Protein AF-A0A224Z294-F1 (afdb_monomer)

pLDDT: mean 87.25, std 11.13, range [47.62, 98.31]

Mean predicted aligned error: 6.01 Å

Structure (mmCIF, N/CA/C/O backbone):
data_AF-A0A224Z294-F1
#
_entry.id   AF-A0A224Z294-F1
#
loop_
_atom_site.group_PDB
_atom_site.id
_atom_site.type_symbol
_atom_site.label_atom_id
_atom_site.label_alt_id
_atom_site.label_comp_id
_atom_site.label_asym_id
_atom_site.label_entity_id
_atom_site.label_seq_id
_atom_site.pdbx_PDB_ins_code
_atom_site.Cartn_x
_atom_site.Cartn_y
_atom_site.Cartn_z
_atom_site.occupancy
_atom_site.B_iso_or_equiv
_atom_site.auth_seq_id
_atom_site.auth_comp_id
_atom_site.auth_asym_id
_atom_site.auth_atom_id
_atom_site.pdbx_PDB_model_num
ATOM 1 N N . MET A 1 1 ? 5.630 -17.557 -20.772 1.00 62.56 1 MET A N 1
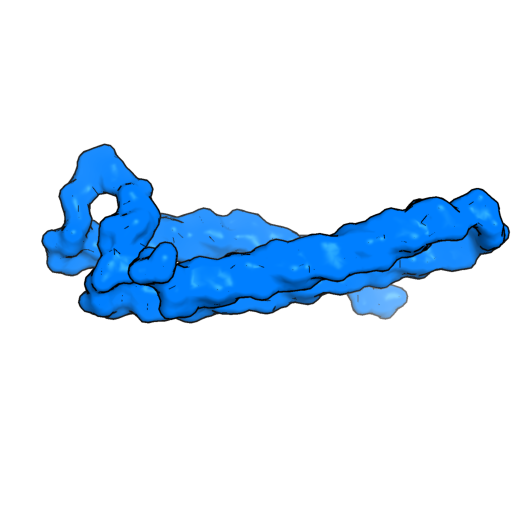ATOM 2 C CA . MET A 1 1 ? 4.601 -17.291 -19.737 1.00 62.56 1 MET A CA 1
ATOM 3 C C . MET A 1 1 ? 5.000 -18.072 -18.496 1.00 62.56 1 MET A C 1
ATOM 5 O O . MET A 1 1 ? 5.311 -19.243 -18.676 1.00 62.56 1 MET A O 1
ATOM 9 N N . PRO A 1 2 ? 5.065 -17.465 -17.295 1.00 52.31 2 PRO A N 1
ATOM 10 C CA . PRO A 1 2 ? 3.813 -17.131 -16.617 1.00 52.31 2 PRO A CA 1
ATOM 11 C C . PRO A 1 2 ? 3.915 -15.937 -15.649 1.00 52.31 2 PRO A C 1
ATOM 13 O O . PRO A 1 2 ? 4.559 -16.000 -14.609 1.00 52.31 2 PRO A O 1
ATOM 16 N N . LEU A 1 3 ? 3.179 -14.877 -15.940 1.00 59.78 3 LEU A N 1
ATOM 17 C CA . LEU A 1 3 ? 2.680 -13.980 -14.904 1.00 59.78 3 LEU A CA 1
ATOM 18 C C . LEU A 1 3 ? 1.216 -13.706 -15.259 1.00 59.78 3 LEU A C 1
ATOM 20 O O . LEU A 1 3 ? 0.797 -12.593 -15.520 1.00 59.78 3 LEU A O 1
ATOM 24 N N . THR A 1 4 ? 0.428 -14.774 -15.382 1.00 63.94 4 THR A N 1
ATOM 25 C CA . THR A 1 4 ? -0.945 -14.741 -15.925 1.00 63.94 4 THR A CA 1
ATOM 26 C C . THR A 1 4 ? -1.942 -14.015 -15.007 1.00 63.94 4 THR A C 1
ATOM 28 O O . THR A 1 4 ? -3.143 -14.077 -15.232 1.00 63.94 4 THR A O 1
ATOM 31 N N . ARG A 1 5 ? -1.463 -13.429 -13.904 1.00 78.62 5 ARG A N 1
ATOM 32 C CA . ARG A 1 5 ? -2.262 -12.971 -12.764 1.00 78.62 5 ARG A CA 1
ATOM 33 C C . ARG A 1 5 ? -1.594 -11.810 -12.015 1.00 78.62 5 ARG A C 1
ATOM 35 O O . ARG A 1 5 ? -1.798 -11.666 -10.811 1.00 78.62 5 ARG A O 1
ATOM 42 N N . VAL A 1 6 ? -0.758 -11.003 -12.672 1.00 83.00 6 VAL A N 1
ATOM 43 C CA . VAL A 1 6 ? -0.127 -9.854 -11.991 1.00 83.00 6 VAL A CA 1
ATOM 44 C C . VAL A 1 6 ? -1.133 -8.801 -11.559 1.00 83.00 6 VAL A C 1
ATOM 46 O O . VAL A 1 6 ? -0.896 -8.104 -10.575 1.00 83.00 6 VAL A O 1
ATOM 49 N N . GLU A 1 7 ? -2.292 -8.738 -12.218 1.00 87.12 7 GLU A N 1
ATOM 50 C CA . GLU A 1 7 ? -3.394 -7.889 -11.781 1.00 87.12 7 GLU A CA 1
ATOM 51 C C . GLU A 1 7 ? -3.990 -8.286 -10.422 1.00 87.12 7 GLU A C 1
ATOM 53 O O . GLU A 1 7 ? -4.668 -7.466 -9.805 1.00 87.12 7 GLU A O 1
ATOM 58 N N . LEU A 1 8 ? -3.716 -9.492 -9.903 1.00 90.94 8 LEU A N 1
ATOM 59 C CA . LEU A 1 8 ? -4.234 -9.904 -8.597 1.00 90.94 8 LEU A CA 1
ATOM 60 C C . LEU A 1 8 ? -3.683 -9.058 -7.452 1.00 90.94 8 LEU A C 1
ATOM 62 O O . LEU A 1 8 ? -4.396 -8.837 -6.480 1.00 90.94 8 LEU A O 1
ATOM 66 N N . LEU A 1 9 ? -2.443 -8.576 -7.554 1.00 91.69 9 LEU A N 1
ATOM 67 C CA . LEU A 1 9 ? -1.847 -7.726 -6.523 1.00 91.69 9 LEU A CA 1
ATOM 68 C C . LEU A 1 9 ? -2.616 -6.401 -6.363 1.00 91.69 9 LEU A C 1
ATOM 70 O O . LEU A 1 9 ? -3.174 -6.183 -5.287 1.00 91.69 9 LEU A O 1
ATOM 74 N N . PRO A 1 10 ? -2.767 -5.554 -7.400 1.00 93.06 10 PRO A N 1
ATOM 75 C CA . PRO A 1 10 ? -3.559 -4.333 -7.273 1.00 93.06 10 PRO A CA 1
ATOM 76 C C . PRO A 1 10 ? -5.037 -4.613 -6.977 1.00 93.06 10 PRO A C 1
ATOM 78 O O . PRO A 1 10 ? -5.647 -3.864 -6.217 1.00 93.06 10 PRO A O 1
ATOM 81 N N . LEU A 1 11 ? -5.612 -5.699 -7.512 1.00 94.44 11 LEU A N 1
ATOM 82 C CA . LEU A 1 11 ? -6.989 -6.092 -7.198 1.00 94.44 11 LEU A CA 1
ATOM 83 C C . LEU A 1 11 ? -7.152 -6.442 -5.712 1.00 94.44 11 LEU A C 1
ATOM 85 O O . LEU A 1 11 ? -8.135 -6.047 -5.091 1.00 94.44 11 LEU A O 1
ATOM 89 N N . SER A 1 12 ? -6.182 -7.147 -5.126 1.00 94.00 12 SER A N 1
ATOM 90 C CA . SER A 1 12 ? -6.208 -7.488 -3.704 1.00 94.00 12 SER A CA 1
ATOM 91 C C . SER A 1 12 ? -6.168 -6.236 -2.830 1.00 94.00 12 SER A C 1
ATOM 93 O O . SER A 1 12 ? -6.959 -6.141 -1.901 1.00 94.00 12 SER A O 1
ATOM 95 N N . VAL A 1 13 ? -5.348 -5.235 -3.174 1.00 94.56 13 VAL A N 1
ATOM 96 C CA . VAL A 1 13 ? -5.320 -3.941 -2.469 1.00 94.56 13 VAL A CA 1
ATOM 97 C C . VAL A 1 13 ? -6.665 -3.222 -2.603 1.00 94.56 13 VAL A C 1
ATOM 99 O O . VAL A 1 13 ? -7.198 -2.736 -1.608 1.00 94.56 13 VAL A O 1
ATOM 102 N N . PHE A 1 14 ? -7.245 -3.201 -3.808 1.00 94.69 14 PHE A N 1
ATOM 103 C CA . PHE A 1 14 ? -8.540 -2.570 -4.076 1.00 94.69 14 PHE A CA 1
ATOM 104 C C . PHE A 1 14 ? -9.689 -3.182 -3.264 1.00 94.69 14 PHE A C 1
ATOM 106 O O . PHE A 1 14 ? -10.590 -2.459 -2.856 1.00 94.69 14 PHE A O 1
ATOM 113 N N . VAL A 1 15 ? -9.661 -4.493 -3.012 1.00 96.06 15 VAL A N 1
ATOM 114 C CA . VAL A 1 15 ? -10.695 -5.186 -2.227 1.00 96.06 15 VAL A CA 1
ATOM 115 C C . VAL A 1 15 ? -10.411 -5.115 -0.724 1.00 96.06 15 VAL A C 1
ATOM 117 O O . VAL A 1 15 ? -11.311 -4.825 0.063 1.00 96.06 15 VAL A O 1
ATOM 120 N N . LEU A 1 16 ? -9.168 -5.370 -0.307 1.00 94.94 16 LEU A N 1
ATOM 121 C CA . LEU A 1 16 ? -8.801 -5.467 1.107 1.00 94.94 16 LEU A CA 1
ATOM 122 C C . LEU A 1 16 ? -8.848 -4.120 1.818 1.00 94.94 16 LEU A C 1
ATOM 124 O O . LEU A 1 16 ? -9.249 -4.079 2.976 1.00 94.94 16 LEU A O 1
ATOM 128 N N . LEU A 1 17 ? -8.476 -3.026 1.151 1.00 93.44 17 LEU A N 1
ATOM 129 C CA . LEU A 1 17 ? -8.458 -1.708 1.777 1.00 93.44 17 LEU A CA 1
ATOM 130 C C . LEU A 1 17 ? -9.866 -1.264 2.239 1.00 93.44 17 LEU A C 1
ATOM 132 O O . LEU A 1 17 ? -10.040 -1.074 3.441 1.00 93.44 17 LEU A O 1
ATOM 136 N N . PRO A 1 18 ? -10.901 -1.172 1.375 1.00 93.25 18 PRO A N 1
ATOM 137 C CA . PRO A 1 18 ? -12.267 -0.879 1.820 1.00 93.25 18 PRO A CA 1
ATOM 138 C C . PRO A 1 18 ? -12.832 -1.977 2.727 1.00 93.25 18 PRO A C 1
ATOM 140 O O . PRO A 1 18 ? -13.520 -1.668 3.698 1.00 93.25 18 PRO A O 1
ATOM 143 N N . GLY A 1 19 ? -12.508 -3.248 2.461 1.00 93.94 19 GLY A N 1
ATOM 144 C CA . GLY A 1 19 ? -12.916 -4.365 3.313 1.00 93.94 19 GLY A CA 1
ATOM 145 C C . GLY A 1 19 ? -12.423 -4.219 4.754 1.00 93.94 19 GLY A C 1
ATOM 146 O O . GLY A 1 19 ? -13.1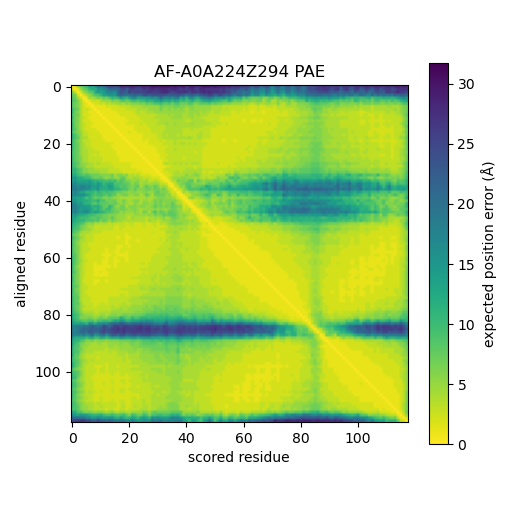77 -4.496 5.680 1.00 93.94 19 GLY A O 1
ATOM 147 N N . THR A 1 20 ? -11.203 -3.714 4.946 1.00 93.06 20 THR A N 1
ATOM 148 C CA . THR A 1 20 ? -10.625 -3.437 6.268 1.00 93.06 20 THR A CA 1
ATOM 149 C C . THR A 1 20 ? -11.493 -2.450 7.037 1.00 93.06 20 THR A C 1
ATOM 151 O O . THR A 1 20 ? -11.915 -2.771 8.142 1.00 93.06 20 THR A O 1
ATOM 154 N N . PHE A 1 21 ? -11.832 -1.309 6.425 1.00 90.56 21 PHE A N 1
ATOM 155 C CA . PHE A 1 21 ? -12.678 -0.289 7.051 1.00 90.56 21 PHE A CA 1
ATOM 156 C C . PHE A 1 21 ? -14.079 -0.810 7.384 1.00 90.56 21 PHE A C 1
ATOM 158 O O . PHE A 1 21 ? -14.588 -0.560 8.473 1.00 90.56 21 PHE A O 1
ATOM 165 N N . ILE A 1 22 ? -14.697 -1.555 6.462 1.00 91.75 22 ILE A N 1
ATOM 166 C CA . ILE A 1 22 ? -16.042 -2.108 6.663 1.00 91.75 22 ILE A CA 1
ATOM 167 C C . ILE A 1 22 ? -16.036 -3.115 7.814 1.00 91.75 22 ILE A C 1
ATOM 169 O O . ILE A 1 22 ? -16.871 -3.028 8.709 1.00 91.75 22 ILE A O 1
ATOM 173 N N . VAL A 1 23 ? -15.097 -4.064 7.813 1.00 91.56 23 VAL A N 1
ATOM 174 C CA . VAL A 1 23 ? -15.030 -5.116 8.836 1.00 91.56 23 VAL A CA 1
ATOM 175 C C . VAL A 1 23 ? -14.798 -4.519 10.218 1.00 91.56 23 VAL A C 1
ATOM 177 O O . VAL A 1 23 ? -15.492 -4.891 11.159 1.00 91.56 23 VAL A O 1
ATOM 180 N N . THR A 1 24 ? -13.864 -3.579 10.356 1.00 90.56 24 THR A N 1
ATOM 181 C CA . THR A 1 24 ? -13.550 -2.989 11.664 1.00 90.56 24 THR A CA 1
ATOM 182 C C . THR A 1 24 ? -14.690 -2.118 12.172 1.00 90.56 24 THR A C 1
ATOM 184 O O . THR A 1 24 ? -15.006 -2.182 13.354 1.00 90.56 24 THR A O 1
ATOM 187 N N . TYR A 1 25 ? -15.385 -1.403 11.282 1.00 89.44 25 TYR A N 1
ATOM 188 C CA . TYR A 1 25 ? -16.599 -0.664 11.632 1.00 89.44 25 TYR A CA 1
ATOM 189 C C . TYR A 1 25 ? -17.732 -1.563 12.120 1.00 89.44 25 TYR A C 1
ATOM 191 O O . TYR A 1 25 ? -18.335 -1.291 13.157 1.00 89.44 25 TYR A O 1
ATOM 199 N N . LEU A 1 26 ? -17.981 -2.676 11.427 1.00 90.00 26 LEU A N 1
ATOM 200 C CA . LEU A 1 26 ? -18.977 -3.649 11.870 1.00 90.00 26 LEU A CA 1
ATOM 201 C C . LEU A 1 26 ? -18.628 -4.224 13.247 1.00 90.00 26 LEU A C 1
ATOM 203 O O . LEU A 1 26 ? -19.517 -4.363 14.081 1.00 90.00 26 LEU A O 1
ATOM 207 N N . ILE A 1 27 ? -17.350 -4.519 13.512 1.00 89.31 27 ILE A N 1
ATOM 208 C CA . ILE A 1 27 ? -16.904 -4.993 14.831 1.00 89.31 27 ILE A CA 1
ATOM 209 C C . ILE A 1 27 ? -17.168 -3.931 15.907 1.00 89.31 27 ILE A C 1
ATOM 211 O O . ILE A 1 27 ? -17.757 -4.263 16.933 1.00 89.31 27 ILE A O 1
ATOM 215 N N . SER A 1 28 ? -16.814 -2.665 15.667 1.00 88.19 28 SER A N 1
ATOM 216 C CA . SER A 1 28 ? -17.057 -1.585 16.634 1.00 88.19 28 SER A CA 1
ATOM 217 C C . SER A 1 28 ? -18.539 -1.362 16.932 1.00 88.19 28 SER A C 1
ATOM 219 O O . SER A 1 28 ? -18.888 -1.139 18.090 1.00 88.19 28 SER A O 1
ATOM 221 N N . ILE A 1 29 ? -19.425 -1.472 15.934 1.00 89.06 29 ILE A N 1
ATOM 222 C CA . ILE A 1 29 ? -20.878 -1.408 16.163 1.00 89.06 29 ILE A CA 1
ATOM 223 C C . ILE A 1 29 ? -21.338 -2.587 17.023 1.00 89.06 29 ILE A C 1
ATOM 225 O O . ILE A 1 29 ? -22.083 -2.400 17.983 1.00 89.06 29 ILE A O 1
ATOM 229 N N . LEU A 1 30 ? -20.902 -3.808 16.695 1.00 88.56 30 LEU A N 1
ATOM 230 C CA . LEU A 1 30 ? -21.315 -5.018 17.413 1.00 88.56 30 LEU A CA 1
ATOM 231 C C . LEU A 1 30 ? -20.859 -5.020 18.878 1.00 88.56 30 LEU A C 1
ATOM 233 O O . LEU A 1 30 ? -21.526 -5.621 19.719 1.00 88.56 30 LEU A O 1
ATOM 237 N N . LEU A 1 31 ? -19.746 -4.350 19.181 1.00 88.81 31 LEU A N 1
ATOM 238 C CA . LEU A 1 31 ? -19.230 -4.171 20.539 1.00 88.81 31 LEU A CA 1
ATOM 239 C C . LEU A 1 31 ? -19.783 -2.922 21.246 1.00 88.81 31 LEU A C 1
ATOM 241 O O . LEU A 1 31 ? -19.526 -2.736 22.432 1.00 88.81 31 LEU A O 1
ATOM 245 N N . GLY A 1 32 ? -20.562 -2.086 20.551 1.00 84.50 32 GLY A N 1
ATOM 246 C CA . GLY A 1 32 ? -21.133 -0.858 21.106 1.00 84.50 32 GLY A CA 1
ATOM 247 C C . GLY A 1 32 ? -20.104 0.246 21.365 1.00 84.50 32 GLY A C 1
ATOM 248 O O . GLY A 1 32 ? -20.330 1.093 22.223 1.00 84.50 32 GLY A O 1
ATOM 249 N N . HIS A 1 33 ? -18.967 0.233 20.662 1.00 82.06 33 HIS A N 1
ATOM 250 C CA . HIS A 1 33 ? -17.912 1.241 20.811 1.00 82.06 33 HIS A CA 1
ATOM 251 C C . HIS A 1 33 ? -18.170 2.516 19.991 1.00 82.06 33 HIS A C 1
ATOM 253 O O . HIS A 1 33 ? -17.595 3.557 20.297 1.00 82.06 33 HIS A O 1
ATOM 259 N N . VAL A 1 34 ? -19.010 2.446 18.949 1.00 81.75 34 VAL A N 1
ATOM 260 C CA . VAL A 1 34 ? -19.303 3.566 18.038 1.00 81.75 34 VAL A CA 1
ATOM 261 C C . VAL A 1 34 ? -20.797 3.612 17.714 1.00 81.75 34 VAL A C 1
ATOM 263 O O . VAL A 1 34 ? -21.431 2.574 17.518 1.00 81.75 34 VAL A O 1
ATOM 266 N N . GLU A 1 35 ? -21.347 4.823 17.628 1.00 77.06 35 GLU A N 1
ATOM 267 C CA . GLU A 1 35 ? -22.727 5.075 17.206 1.00 77.06 35 GLU A CA 1
ATOM 268 C C . GLU A 1 35 ? -22.926 4.775 15.706 1.00 77.06 35 GLU A C 1
ATOM 270 O O . GLU A 1 35 ? -22.057 5.008 14.865 1.00 77.06 35 GLU A O 1
ATOM 275 N N . VAL A 1 36 ? -24.106 4.275 15.337 1.00 75.94 36 VAL A N 1
ATOM 276 C CA . VAL A 1 36 ? -24.383 3.744 13.981 1.00 75.94 36 VAL A CA 1
ATOM 277 C C . VAL A 1 36 ? -24.532 4.844 12.915 1.00 75.94 36 VAL A C 1
ATOM 279 O O . VAL A 1 36 ? -24.610 4.560 11.723 1.00 75.94 36 VAL A O 1
ATOM 282 N N . GLU A 1 37 ? -24.577 6.113 13.314 1.00 72.56 37 GLU A N 1
ATOM 283 C CA . GLU A 1 37 ? -24.957 7.209 12.421 1.00 72.56 37 GLU A CA 1
ATOM 284 C C . GLU A 1 37 ? -23.901 7.513 11.343 1.00 72.56 37 GLU A C 1
ATOM 286 O O . GLU A 1 37 ? -24.265 7.789 10.197 1.00 72.56 37 GLU A O 1
ATOM 291 N N . PHE A 1 38 ? -22.600 7.417 11.663 1.00 76.38 38 PHE A N 1
ATOM 292 C CA . PHE A 1 38 ? -21.534 7.641 10.680 1.00 76.38 38 PHE A CA 1
ATOM 293 C C . PHE A 1 38 ? -20.245 6.842 10.971 1.00 76.38 38 PHE A C 1
ATOM 295 O O . PHE A 1 38 ? -19.756 6.864 12.101 1.00 76.38 38 PHE A O 1
ATOM 302 N N . PRO A 1 39 ? -19.644 6.167 9.966 1.00 74.75 39 PRO A N 1
ATOM 303 C CA . PRO A 1 39 ? -18.421 5.387 10.141 1.00 74.75 39 PRO A CA 1
ATOM 304 C C . PRO A 1 39 ? -17.174 6.275 10.202 1.00 74.75 39 PRO A C 1
ATOM 306 O O . PRO A 1 39 ? -16.469 6.468 9.207 1.00 74.75 39 PRO A O 1
ATOM 309 N N . TYR A 1 40 ? -16.875 6.802 11.386 1.00 78.50 40 TYR A N 1
ATOM 310 C CA . TYR A 1 40 ? -15.611 7.485 11.638 1.00 78.50 40 TYR A CA 1
ATOM 311 C C . TYR A 1 40 ? -14.476 6.476 11.816 1.00 78.50 40 TYR A C 1
ATOM 313 O O . TYR A 1 40 ? -14.444 5.696 12.766 1.00 78.50 40 TYR A O 1
ATOM 321 N N . ILE A 1 41 ? -13.505 6.529 10.901 1.00 73.69 41 ILE A N 1
ATOM 322 C CA . ILE A 1 41 ? -12.313 5.667 10.923 1.00 73.69 41 ILE A CA 1
ATOM 323 C C . ILE A 1 41 ? -11.513 5.862 12.221 1.00 73.69 41 ILE A C 1
ATOM 325 O O . ILE A 1 41 ? -10.994 4.892 12.776 1.00 73.69 41 ILE A O 1
ATOM 329 N N . SER A 1 42 ? -11.434 7.103 12.713 1.00 75.44 42 SER A N 1
ATOM 330 C CA . SER A 1 42 ? -10.764 7.453 13.971 1.00 75.44 42 SER A CA 1
ATOM 331 C C . SER A 1 42 ? -11.327 6.678 15.161 1.00 75.44 42 SER A C 1
ATOM 333 O O . SER A 1 42 ? -10.570 6.189 15.996 1.00 75.44 42 SER A O 1
ATOM 335 N N . ASP A 1 43 ? -12.643 6.493 15.199 1.00 72.75 43 ASP A N 1
ATOM 336 C CA . ASP A 1 43 ? -13.328 5.937 16.363 1.00 72.75 43 ASP A CA 1
ATOM 337 C C . ASP A 1 43 ? -13.168 4.410 16.382 1.00 72.75 43 ASP A C 1
ATOM 339 O O . ASP A 1 43 ? -12.815 3.828 17.406 1.00 72.75 43 ASP A O 1
ATOM 343 N N . THR A 1 44 ? -13.247 3.769 15.209 1.00 72.62 44 THR A N 1
ATOM 344 C CA . THR A 1 44 ? -12.903 2.344 15.019 1.00 72.62 44 THR A CA 1
ATOM 345 C C . THR A 1 44 ? -11.442 2.001 15.306 1.00 72.62 44 THR A C 1
ATOM 347 O O . THR A 1 44 ? -11.108 0.844 15.541 1.00 72.62 44 THR A O 1
ATOM 350 N N . GLY A 1 45 ? -10.538 2.980 15.262 1.00 70.38 45 GLY A N 1
ATOM 351 C CA . GLY A 1 45 ? -9.128 2.781 15.596 1.00 70.38 45 GLY A CA 1
ATOM 352 C C . GLY A 1 45 ? -8.838 2.836 17.096 1.00 70.38 45 GLY A C 1
ATOM 353 O O . GLY A 1 45 ? -7.693 2.634 17.486 1.00 70.38 45 GLY A O 1
ATOM 354 N N . THR A 1 46 ? -9.834 3.122 17.941 1.00 79.19 46 THR A N 1
ATOM 355 C CA . THR A 1 46 ? -9.567 3.542 19.323 1.00 79.19 46 THR A CA 1
ATOM 356 C C . THR A 1 46 ? -9.464 2.378 20.309 1.00 79.19 46 THR A C 1
ATOM 358 O O . THR A 1 46 ? -8.591 2.378 21.180 1.00 79.19 46 THR A O 1
ATOM 361 N N . TYR A 1 47 ? -10.324 1.367 20.181 1.00 81.44 47 TYR A N 1
ATOM 362 C CA . TYR A 1 47 ? -10.459 0.301 21.175 1.00 81.44 47 TYR A CA 1
ATOM 363 C C . TYR A 1 47 ? -10.004 -1.058 20.640 1.00 81.44 47 TYR A C 1
ATOM 365 O O . TYR A 1 47 ? -10.093 -1.354 19.451 1.00 81.44 47 TYR A O 1
ATOM 373 N N . ALA A 1 48 ? -9.488 -1.899 21.536 1.00 86.81 48 ALA A N 1
ATOM 374 C CA . ALA A 1 48 ? -9.279 -3.308 21.229 1.00 86.81 48 ALA A CA 1
ATOM 375 C C . ALA A 1 48 ? -10.623 -4.053 21.335 1.00 86.81 48 ALA A C 1
ATOM 377 O O . ALA A 1 48 ? -11.391 -3.760 22.257 1.00 86.81 48 ALA A O 1
ATOM 378 N N . PRO A 1 49 ? -10.884 -5.061 20.481 1.00 88.44 49 PRO A N 1
ATOM 379 C CA . PRO A 1 49 ? -9.966 -5.714 19.540 1.00 88.44 49 PRO A CA 1
ATOM 380 C C . PRO A 1 49 ? -9.903 -5.108 18.124 1.00 88.44 49 PRO A C 1
ATOM 382 O O . PRO A 1 49 ? -9.012 -5.480 17.356 1.00 88.44 49 PRO A O 1
ATOM 385 N N . GLU A 1 50 ? -10.824 -4.223 17.739 1.00 88.69 50 GLU A N 1
ATOM 386 C CA . GLU A 1 50 ? -10.940 -3.735 16.359 1.00 88.69 50 GLU A CA 1
ATOM 387 C C . GLU A 1 50 ? -9.719 -2.945 15.881 1.00 88.69 50 GLU A C 1
ATOM 389 O O . GLU A 1 50 ? -9.327 -3.096 14.724 1.00 88.69 50 GLU A O 1
ATOM 394 N N . SER A 1 51 ? -9.064 -2.183 16.760 1.00 89.19 51 SER A N 1
ATOM 395 C CA . SER A 1 51 ? -7.884 -1.389 16.419 1.00 89.19 51 SER A CA 1
ATOM 396 C C . SER A 1 51 ? -6.708 -2.282 16.023 1.00 89.19 51 SER A C 1
ATOM 398 O O . SER A 1 51 ? -6.022 -2.016 15.034 1.00 89.19 51 SER A O 1
ATOM 400 N N . CYS A 1 52 ? -6.526 -3.405 16.727 1.00 91.38 52 CYS A N 1
ATOM 401 C CA . CYS A 1 52 ? -5.516 -4.412 16.413 1.00 91.38 52 CYS A CA 1
ATOM 402 C C . CYS A 1 52 ? -5.804 -5.101 15.073 1.00 91.38 52 CYS A C 1
ATOM 404 O O . CYS A 1 52 ? -4.893 -5.306 14.270 1.00 91.38 52 CYS A O 1
ATOM 406 N N . ILE A 1 53 ? -7.070 -5.443 14.812 1.00 92.81 53 ILE A N 1
ATOM 407 C CA . ILE A 1 53 ? -7.492 -6.071 13.551 1.00 92.81 53 ILE A CA 1
ATOM 408 C C . ILE A 1 53 ? -7.300 -5.096 12.386 1.00 92.81 53 ILE A C 1
ATOM 410 O O . ILE A 1 53 ? -6.733 -5.468 11.358 1.00 92.81 53 ILE A O 1
ATOM 414 N N . PHE A 1 54 ? -7.706 -3.839 12.565 1.00 92.25 54 PHE A N 1
ATOM 415 C CA . PHE A 1 54 ? -7.507 -2.760 11.604 1.00 92.25 54 PHE A CA 1
ATOM 416 C C . PHE A 1 54 ? -6.029 -2.580 11.260 1.00 92.25 54 PHE A C 1
ATOM 418 O O . PHE A 1 54 ? -5.657 -2.589 10.087 1.00 92.25 54 PHE A O 1
ATOM 425 N N . SER A 1 55 ? -5.180 -2.488 12.286 1.00 93.25 55 SER A N 1
ATOM 426 C CA . SER A 1 55 ? -3.732 -2.359 12.136 1.00 93.25 55 SER A CA 1
ATOM 427 C C . SER A 1 55 ? -3.138 -3.521 11.340 1.00 93.25 55 SER A C 1
ATOM 429 O O . SER A 1 55 ? -2.405 -3.321 10.369 1.00 93.25 55 SER A O 1
ATOM 431 N N . GLN A 1 56 ? -3.501 -4.756 11.694 1.00 95.31 56 GLN A N 1
ATOM 432 C CA . GLN A 1 56 ? -2.991 -5.945 11.022 1.00 95.31 56 GLN A CA 1
ATOM 433 C C . GLN A 1 56 ? -3.406 -5.992 9.545 1.00 95.31 56 GLN A C 1
ATOM 435 O O . GLN A 1 56 ? -2.579 -6.278 8.676 1.00 95.31 56 GLN A O 1
ATOM 440 N N . LEU A 1 57 ? -4.669 -5.688 9.245 1.00 95.00 57 LEU A N 1
ATOM 441 C CA . LEU A 1 57 ? -5.179 -5.673 7.876 1.00 95.00 57 LEU A CA 1
ATOM 442 C C . LEU A 1 57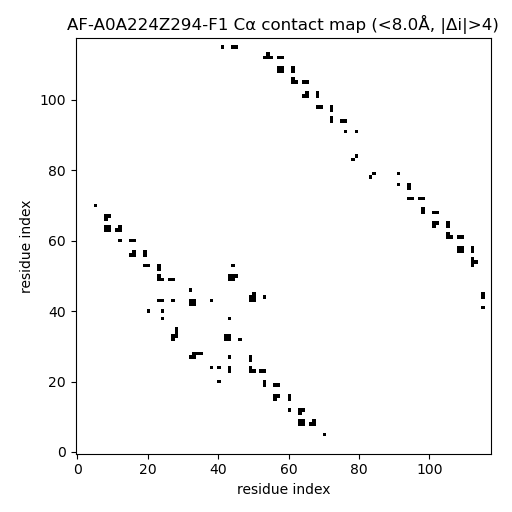 ? -4.561 -4.538 7.041 1.00 95.00 57 LEU A C 1
ATOM 444 O O . LEU A 1 57 ? -4.179 -4.771 5.890 1.00 95.00 57 LEU A O 1
ATOM 448 N N . LEU A 1 58 ? -4.371 -3.343 7.613 1.00 95.00 58 LEU A N 1
ATOM 449 C CA . LEU A 1 58 ? -3.666 -2.251 6.936 1.00 95.00 58 LEU A CA 1
ATOM 450 C C . LEU A 1 58 ? -2.183 -2.556 6.700 1.00 95.00 58 LEU A C 1
ATOM 452 O O . LEU A 1 58 ? -1.665 -2.205 5.641 1.00 95.00 58 LEU A O 1
ATOM 456 N N . ASN A 1 59 ? -1.499 -3.235 7.623 1.00 96.81 59 ASN A N 1
ATOM 457 C CA . ASN A 1 59 ? -0.120 -3.684 7.412 1.00 96.81 59 ASN A CA 1
ATOM 458 C C . ASN A 1 59 ? -0.028 -4.678 6.237 1.00 96.81 59 ASN A C 1
ATOM 460 O O . ASN A 1 59 ? 0.874 -4.570 5.404 1.00 96.81 59 ASN A O 1
ATOM 464 N N . ILE A 1 60 ? -0.994 -5.596 6.106 1.00 97.12 60 ILE A N 1
ATOM 465 C CA . ILE A 1 60 ? -1.091 -6.489 4.938 1.00 97.12 60 ILE A CA 1
ATOM 466 C C . ILE A 1 60 ? -1.325 -5.676 3.656 1.00 97.12 60 ILE A C 1
ATOM 468 O O . ILE A 1 60 ? -0.643 -5.900 2.654 1.00 97.12 60 ILE A O 1
ATOM 472 N N . CYS A 1 61 ? -2.235 -4.696 3.684 1.00 96.44 61 CYS A N 1
ATOM 473 C CA . CYS A 1 61 ? -2.481 -3.806 2.545 1.00 96.44 61 CYS A CA 1
ATOM 474 C C . CYS A 1 61 ? -1.228 -3.010 2.152 1.00 96.44 61 CYS A C 1
ATOM 476 O O . CYS A 1 61 ? -0.924 -2.905 0.967 1.00 96.44 61 CYS A O 1
ATOM 478 N N . SER A 1 62 ? -0.479 -2.489 3.128 1.00 97.25 62 SER A N 1
ATOM 479 C CA . SER A 1 62 ? 0.786 -1.773 2.921 1.00 97.25 62 SER A CA 1
ATOM 480 C C . SER A 1 62 ? 1.814 -2.653 2.204 1.00 97.25 62 SER A C 1
ATOM 482 O O . SER A 1 62 ? 2.395 -2.239 1.198 1.00 97.25 62 SER A O 1
ATOM 484 N N . PHE A 1 63 ? 1.982 -3.899 2.651 1.00 97.38 63 PHE A N 1
ATOM 485 C CA . PHE A 1 63 ? 2.887 -4.844 2.001 1.00 97.38 63 PHE A CA 1
ATOM 486 C C . PHE A 1 63 ? 2.465 -5.152 0.556 1.00 97.38 63 PHE A C 1
ATOM 488 O O . PHE A 1 63 ? 3.283 -5.091 -0.365 1.00 97.38 63 PHE A O 1
ATOM 495 N N . LEU A 1 64 ? 1.177 -5.433 0.334 1.00 96.31 64 LEU A N 1
ATOM 496 C CA . LEU A 1 64 ? 0.630 -5.695 -1.001 1.00 96.31 64 LEU A CA 1
ATOM 497 C C . LEU A 1 64 ? 0.759 -4.479 -1.928 1.00 96.31 64 LEU A C 1
ATOM 499 O O . LEU A 1 64 ? 1.019 -4.637 -3.124 1.00 96.31 64 LEU A O 1
ATOM 503 N N . MET A 1 65 ? 0.630 -3.266 -1.390 1.00 96.69 65 MET A N 1
ATOM 504 C CA . MET A 1 65 ? 0.834 -2.017 -2.121 1.00 96.69 65 MET A CA 1
ATOM 505 C C . MET A 1 65 ? 2.298 -1.857 -2.544 1.00 96.69 65 MET A C 1
ATOM 507 O O . MET A 1 65 ? 2.564 -1.625 -3.725 1.00 96.69 65 MET A O 1
ATOM 511 N N . ALA A 1 66 ? 3.252 -2.089 -1.638 1.00 97.62 66 ALA A N 1
ATOM 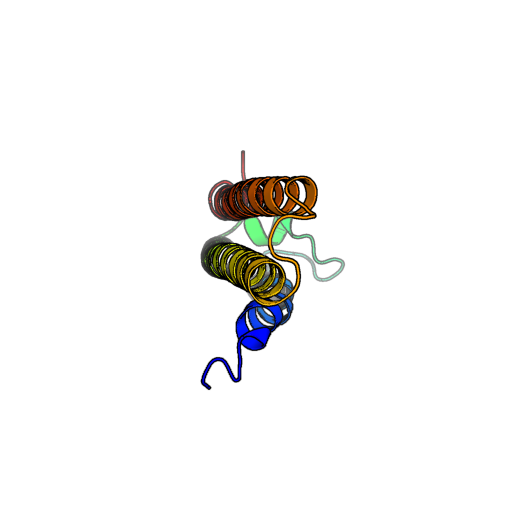512 C CA . ALA A 1 66 ? 4.679 -2.049 -1.956 1.00 97.62 66 ALA A CA 1
ATOM 513 C C . ALA A 1 66 ? 5.066 -3.087 -3.025 1.00 97.62 66 ALA A C 1
ATOM 515 O O . ALA A 1 66 ? 5.820 -2.776 -3.955 1.00 97.62 66 ALA A O 1
ATOM 516 N N . ALA A 1 67 ? 4.513 -4.302 -2.931 1.00 96.25 67 ALA A N 1
ATOM 517 C CA . ALA A 1 67 ? 4.692 -5.356 -3.928 1.00 96.25 67 ALA A CA 1
ATOM 518 C C . ALA A 1 67 ? 4.083 -4.970 -5.287 1.00 96.25 67 ALA A C 1
ATOM 520 O O . ALA A 1 67 ? 4.725 -5.143 -6.324 1.00 96.25 67 ALA A O 1
ATOM 521 N N . THR A 1 68 ? 2.879 -4.389 -5.289 1.00 95.81 68 THR A N 1
ATOM 522 C CA . THR A 1 68 ? 2.212 -3.885 -6.500 1.00 95.81 68 THR A CA 1
ATOM 523 C C . THR A 1 68 ? 3.077 -2.840 -7.200 1.00 95.81 68 THR A C 1
ATOM 525 O O . THR A 1 68 ? 3.329 -2.959 -8.398 1.00 95.81 68 THR A O 1
ATOM 528 N N . VAL A 1 69 ? 3.581 -1.846 -6.461 1.00 97.06 69 VAL A N 1
ATOM 529 C CA . VAL A 1 69 ? 4.457 -0.796 -7.006 1.00 97.06 69 VAL A CA 1
ATOM 530 C C . VAL A 1 69 ? 5.726 -1.402 -7.609 1.00 97.06 69 VAL A C 1
ATOM 532 O O . VAL A 1 69 ? 6.115 -1.026 -8.714 1.00 97.06 69 VAL A O 1
ATOM 535 N N . TYR A 1 70 ? 6.351 -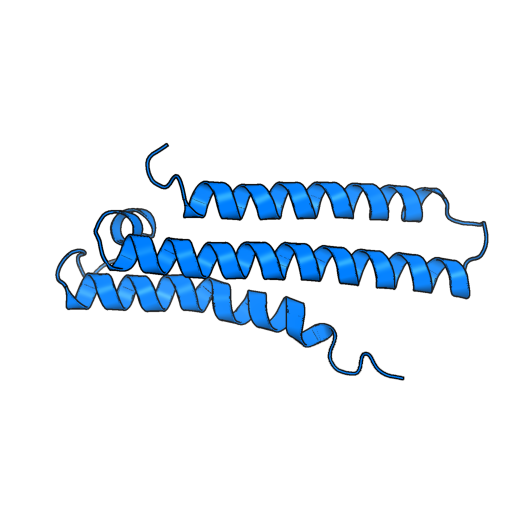2.370 -6.933 1.00 96.25 70 TYR A N 1
ATOM 536 C CA . TYR A 1 70 ? 7.555 -3.033 -7.438 1.00 96.25 70 TYR A CA 1
ATOM 537 C C . TYR A 1 70 ? 7.310 -3.803 -8.742 1.00 96.25 70 TYR A C 1
ATOM 539 O O . TYR A 1 70 ? 8.091 -3.698 -9.689 1.00 96.25 70 TYR A O 1
ATOM 547 N N . VAL A 1 71 ? 6.209 -4.552 -8.815 1.00 94.56 71 VAL A N 1
ATOM 548 C CA . VAL A 1 71 ? 5.822 -5.266 -10.034 1.00 94.56 71 VAL A CA 1
ATOM 549 C C . VAL A 1 71 ? 5.589 -4.286 -11.181 1.00 94.56 71 VAL A C 1
ATOM 551 O O . VAL A 1 71 ? 6.151 -4.480 -12.256 1.00 94.56 71 VAL A O 1
ATOM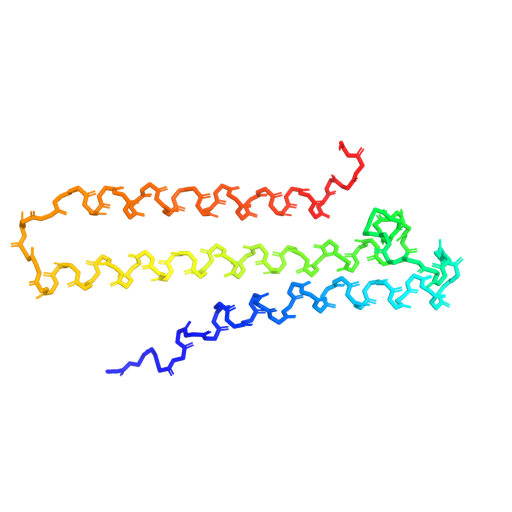 554 N N . ARG A 1 72 ? 4.835 -3.201 -10.952 1.00 93.50 72 ARG A N 1
ATOM 555 C CA . ARG A 1 72 ? 4.597 -2.175 -11.982 1.00 93.50 72 ARG A CA 1
ATOM 556 C C . ARG A 1 72 ? 5.892 -1.505 -12.435 1.00 93.50 72 ARG A C 1
ATOM 558 O O . ARG A 1 72 ? 6.079 -1.291 -13.630 1.00 93.50 72 ARG A O 1
ATOM 565 N N . TYR A 1 73 ? 6.820 -1.249 -11.511 1.00 95.25 73 TYR A N 1
ATOM 566 C CA . TYR A 1 73 ? 8.159 -0.767 -11.848 1.00 95.25 73 TYR A CA 1
ATOM 567 C C . TYR A 1 73 ? 8.874 -1.723 -12.814 1.00 95.25 73 TYR A C 1
ATOM 569 O O . TYR A 1 73 ? 9.424 -1.271 -13.822 1.00 95.25 73 TYR A O 1
ATOM 577 N N . LYS A 1 74 ? 8.844 -3.035 -12.536 1.00 93.06 74 LYS A N 1
ATOM 578 C CA . LYS A 1 74 ? 9.485 -4.058 -13.374 1.00 93.06 74 LYS A CA 1
ATOM 579 C C . LYS A 1 74 ? 8.826 -4.219 -14.737 1.00 93.06 74 LYS A C 1
ATOM 581 O O . LYS A 1 74 ? 9.542 -4.354 -15.723 1.00 93.06 74 LYS A O 1
ATOM 586 N N . GLU A 1 75 ? 7.502 -4.151 -14.812 1.00 91.88 75 GLU A N 1
ATOM 587 C CA . GLU A 1 75 ? 6.775 -4.178 -16.085 1.00 91.88 75 GLU A CA 1
ATOM 588 C C . GLU A 1 75 ? 7.178 -3.005 -16.986 1.00 91.88 75 GLU A C 1
ATOM 590 O O . GLU A 1 75 ? 7.486 -3.209 -18.159 1.00 91.88 75 GLU A O 1
ATOM 595 N N . VAL A 1 76 ? 7.246 -1.788 -16.433 1.00 91.31 76 VAL A N 1
ATOM 596 C CA . VAL A 1 76 ? 7.683 -0.598 -17.181 1.00 91.31 76 VAL A CA 1
ATOM 597 C C . VAL A 1 76 ? 9.155 -0.718 -17.586 1.00 91.31 76 VAL A C 1
ATOM 599 O O . VAL A 1 76 ? 9.500 -0.435 -18.731 1.00 91.31 76 VAL A O 1
ATOM 602 N N . GLU A 1 77 ? 10.029 -1.169 -16.682 1.00 91.38 77 GLU A N 1
ATOM 603 C CA . GLU A 1 77 ? 11.456 -1.372 -16.970 1.00 91.38 77 GLU A CA 1
ATOM 604 C C . GLU A 1 77 ? 11.673 -2.382 -18.107 1.00 91.38 77 GLU A C 1
ATOM 606 O O . GLU A 1 77 ? 12.470 -2.126 -19.013 1.00 91.38 77 GLU A O 1
ATOM 611 N N . GLN A 1 78 ? 10.948 -3.503 -18.083 1.00 90.00 78 GLN A N 1
ATOM 612 C CA . GLN A 1 78 ? 11.033 -4.539 -19.106 1.00 90.00 78 GLN A CA 1
ATOM 613 C C . GLN A 1 78 ? 10.460 -4.057 -20.444 1.00 90.00 78 GLN A C 1
ATOM 615 O O . GLN A 1 78 ? 11.133 -4.168 -21.465 1.00 90.00 78 GLN A O 1
ATOM 620 N N . TYR A 1 79 ? 9.271 -3.446 -20.442 1.00 89.25 79 TYR A N 1
ATOM 621 C CA . TYR A 1 79 ? 8.638 -2.931 -21.659 1.00 89.25 79 TYR A CA 1
ATOM 622 C C . TYR A 1 79 ? 9.550 -1.951 -22.414 1.00 89.25 79 TYR A C 1
ATOM 624 O O . TYR A 1 79 ? 9.734 -2.078 -23.625 1.00 89.25 79 TYR A O 1
ATOM 632 N N . TYR A 1 80 ? 10.173 -1.010 -21.693 1.00 88.12 80 TYR A N 1
ATOM 633 C CA . TYR A 1 80 ? 11.079 -0.027 -22.291 1.00 88.12 80 TYR A CA 1
ATOM 634 C C . TYR A 1 80 ? 12.408 -0.632 -22.760 1.00 88.12 80 TYR A C 1
ATOM 636 O O . TYR A 1 80 ? 12.935 -0.187 -23.780 1.00 88.12 80 TYR A O 1
ATOM 644 N N . ARG A 1 81 ? 12.951 -1.639 -22.059 1.00 84.25 81 ARG A N 1
ATOM 645 C CA . ARG A 1 81 ? 14.147 -2.365 -22.524 1.00 84.25 81 ARG A CA 1
ATOM 646 C C . ARG A 1 81 ? 13.889 -3.127 -23.819 1.00 84.25 81 ARG A C 1
ATOM 648 O O . ARG A 1 81 ? 14.744 -3.084 -24.698 1.00 84.25 81 ARG A O 1
ATOM 655 N N . ASP A 1 82 ? 12.736 -3.781 -23.920 1.00 86.19 82 ASP A N 1
ATOM 656 C CA . ASP A 1 82 ? 12.409 -4.665 -25.040 1.00 86.19 82 ASP A CA 1
ATOM 657 C C . ASP A 1 82 ? 12.001 -3.887 -26.307 1.00 86.19 82 ASP A C 1
ATOM 659 O O . ASP A 1 82 ? 12.257 -4.358 -27.412 1.00 86.19 82 ASP A O 1
ATOM 663 N N . HIS A 1 83 ? 11.393 -2.696 -26.172 1.00 81.56 83 HIS A N 1
ATOM 664 C CA . HIS A 1 83 ? 10.777 -1.977 -27.305 1.00 81.56 83 HIS A CA 1
ATOM 665 C C . HIS A 1 83 ? 11.390 -0.608 -27.644 1.00 81.56 83 HIS A C 1
ATOM 667 O O . HIS A 1 83 ? 11.192 -0.125 -28.755 1.00 81.56 83 HIS A O 1
ATOM 673 N N . LEU A 1 84 ? 12.095 0.055 -26.718 1.00 75.38 84 LEU A N 1
ATOM 674 C CA . LEU A 1 84 ? 12.499 1.470 -26.853 1.00 75.38 84 LEU A CA 1
ATOM 675 C C . LEU A 1 84 ? 13.994 1.707 -26.580 1.00 75.38 84 LEU A C 1
ATOM 677 O O . LEU A 1 84 ? 14.394 2.811 -26.201 1.00 75.38 84 LEU A O 1
ATOM 681 N N . SER A 1 85 ? 14.817 0.666 -26.752 1.00 58.69 85 SER A N 1
ATOM 682 C CA . SER A 1 85 ? 16.260 0.646 -26.486 1.00 58.69 85 SER A CA 1
ATOM 683 C C . SER A 1 85 ? 16.955 1.979 -26.828 1.00 58.69 85 SER A C 1
ATOM 685 O O . SER A 1 85 ? 17.139 2.302 -27.995 1.00 58.69 85 SER A O 1
ATOM 687 N N . GLN A 1 86 ? 17.358 2.705 -25.771 1.00 58.31 86 GLN A N 1
ATOM 688 C CA . GLN A 1 86 ? 18.159 3.949 -25.705 1.00 58.31 86 GLN A CA 1
ATOM 689 C C . GLN A 1 86 ? 17.473 5.329 -25.814 1.00 58.31 86 GLN A C 1
ATOM 691 O O . GLN A 1 86 ? 18.073 6.297 -25.348 1.00 58.31 86 GLN A O 1
ATOM 696 N N . GLU A 1 87 ? 16.231 5.468 -26.281 1.00 59.22 87 GLU A N 1
ATOM 697 C CA . GLU A 1 87 ? 15.656 6.807 -26.561 1.00 59.22 87 GLU A CA 1
ATOM 698 C C . GLU A 1 87 ? 15.007 7.515 -25.348 1.00 59.22 87 GLU A C 1
ATOM 700 O O . GLU A 1 87 ? 14.736 8.713 -25.404 1.00 59.22 87 GLU A O 1
ATOM 705 N N . SER A 1 88 ? 14.766 6.831 -24.217 1.00 67.00 88 SER A N 1
ATOM 706 C CA . SER A 1 88 ? 14.004 7.432 -23.101 1.00 67.00 88 SER A CA 1
ATOM 707 C C . SER A 1 88 ? 14.602 7.250 -21.694 1.00 67.00 88 SER A C 1
ATOM 709 O O . SER A 1 88 ? 13.966 6.684 -20.797 1.00 67.00 88 SER A O 1
ATOM 711 N N . PRO A 1 89 ? 15.808 7.792 -21.420 1.00 80.12 89 PRO A N 1
ATOM 712 C CA . PRO A 1 89 ? 16.400 7.774 -20.075 1.00 80.12 89 PRO A CA 1
ATOM 713 C C . PRO A 1 89 ? 15.555 8.540 -19.041 1.00 80.12 89 PRO A C 1
ATOM 715 O O . PRO A 1 89 ? 15.624 8.265 -17.841 1.00 80.12 89 PRO A O 1
ATOM 718 N N . ARG A 1 90 ? 14.733 9.497 -19.496 1.00 87.44 90 ARG A N 1
ATOM 719 C CA . ARG A 1 90 ? 13.843 10.280 -18.633 1.00 87.44 90 ARG A CA 1
ATOM 720 C C . ARG A 1 90 ? 12.726 9.426 -18.039 1.00 87.44 90 ARG A C 1
ATOM 722 O O . ARG A 1 90 ? 12.480 9.536 -16.840 1.00 87.44 90 ARG A O 1
ATOM 729 N N . VAL A 1 91 ? 12.086 8.568 -18.837 1.00 88.50 91 VAL A N 1
ATOM 730 C CA . VAL A 1 91 ? 10.996 7.712 -18.345 1.00 88.50 91 VAL A CA 1
ATOM 731 C C . VAL A 1 91 ? 11.520 6.697 -17.338 1.00 88.50 91 VAL A C 1
ATOM 733 O O . VAL A 1 91 ? 10.908 6.517 -16.291 1.00 88.50 91 VAL A O 1
ATOM 736 N N . LEU A 1 92 ? 12.692 6.106 -17.589 1.00 89.75 92 LEU A N 1
ATOM 737 C CA . LEU A 1 92 ? 13.289 5.156 -16.651 1.00 89.75 92 LEU A CA 1
ATOM 738 C C . LEU A 1 92 ? 13.633 5.817 -15.305 1.00 89.75 92 LEU A C 1
ATOM 740 O O . LEU A 1 92 ? 13.330 5.251 -14.258 1.00 89.75 92 LEU A O 1
ATOM 744 N N . ARG A 1 93 ? 14.169 7.051 -15.313 1.00 91.56 93 ARG A N 1
ATOM 745 C CA . ARG A 1 93 ? 14.363 7.834 -14.076 1.00 91.56 93 ARG A CA 1
ATOM 746 C C . ARG A 1 93 ? 13.050 8.097 -13.349 1.00 91.56 93 ARG A C 1
ATOM 748 O O . ARG A 1 93 ? 12.993 7.906 -12.140 1.00 91.56 93 ARG A O 1
ATOM 755 N N . MET A 1 94 ? 12.011 8.522 -14.068 1.00 93.69 94 MET A N 1
ATOM 756 C CA . MET A 1 94 ? 10.692 8.764 -13.474 1.00 93.69 94 MET A CA 1
ATOM 757 C C . MET A 1 94 ? 10.097 7.481 -12.884 1.00 93.69 94 MET A C 1
ATOM 759 O O . MET A 1 94 ? 9.520 7.531 -11.803 1.00 93.69 94 MET A O 1
ATOM 763 N N . ASN A 1 95 ? 10.295 6.334 -13.538 1.00 95.19 95 ASN A N 1
ATOM 764 C CA . ASN A 1 95 ? 9.874 5.028 -13.038 1.00 95.19 95 ASN A CA 1
ATOM 765 C C . ASN A 1 95 ? 10.591 4.674 -11.722 1.00 95.19 95 ASN A C 1
ATOM 767 O O . ASN A 1 95 ? 9.948 4.294 -10.747 1.00 95.19 95 ASN A O 1
ATOM 771 N N . THR A 1 96 ? 11.911 4.881 -11.645 1.00 95.56 96 THR A N 1
ATOM 772 C CA . THR A 1 96 ? 12.676 4.689 -10.401 1.00 95.56 96 THR A CA 1
ATOM 773 C C . THR A 1 96 ? 12.233 5.654 -9.297 1.00 95.56 96 THR A C 1
ATOM 775 O O . THR A 1 96 ? 12.084 5.238 -8.150 1.00 95.56 96 THR A O 1
ATOM 778 N N . SER A 1 97 ? 11.983 6.929 -9.610 1.00 96.94 97 SER A N 1
ATOM 779 C CA . SER A 1 97 ? 11.423 7.878 -8.637 1.00 96.94 97 SER A CA 1
ATOM 780 C C . SER A 1 97 ? 10.040 7.437 -8.148 1.00 96.94 97 SER A C 1
ATOM 782 O O . SER A 1 97 ? 9.770 7.504 -6.952 1.00 96.94 97 SER A O 1
ATOM 784 N N . GLY A 1 98 ? 9.188 6.934 -9.046 1.00 96.88 98 GLY A N 1
ATOM 785 C CA . GLY A 1 98 ? 7.871 6.391 -8.714 1.00 96.88 98 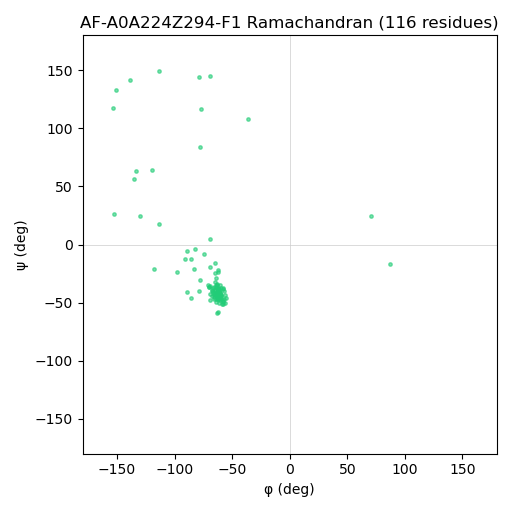GLY A CA 1
ATOM 786 C C . GLY A 1 98 ? 7.938 5.179 -7.783 1.00 96.88 98 GLY A C 1
ATOM 787 O O . GLY A 1 98 ? 7.147 5.098 -6.846 1.00 96.88 98 GLY A O 1
ATOM 788 N N . LEU A 1 99 ? 8.918 4.289 -7.974 1.00 97.81 99 LEU A N 1
ATOM 789 C CA . LEU A 1 99 ? 9.168 3.161 -7.069 1.00 97.81 99 LEU A CA 1
ATOM 790 C C . LEU A 1 99 ? 9.445 3.642 -5.640 1.00 97.81 99 LEU A C 1
ATOM 792 O O . LEU A 1 99 ? 8.790 3.192 -4.700 1.00 97.81 99 LEU A O 1
ATOM 796 N N . TRP A 1 100 ? 10.375 4.588 -5.481 1.00 98.19 100 TRP A N 1
ATOM 797 C CA . TRP A 1 100 ? 10.715 5.138 -4.167 1.00 98.19 100 TRP A CA 1
ATOM 798 C C . TRP A 1 100 ? 9.531 5.848 -3.514 1.00 98.19 100 TRP A C 1
ATOM 800 O O . TRP A 1 100 ? 9.250 5.602 -2.344 1.00 98.19 100 TRP A O 1
ATOM 810 N N . LEU A 1 101 ? 8.800 6.678 -4.265 1.00 98.00 101 LEU A N 1
ATOM 811 C CA . LEU A 1 101 ? 7.607 7.357 -3.755 1.00 98.00 101 LEU A CA 1
ATOM 812 C C . LEU A 1 101 ? 6.521 6.362 -3.324 1.00 98.00 101 LEU A C 1
ATOM 814 O O . LEU A 1 101 ? 5.933 6.525 -2.257 1.00 98.00 101 LEU A O 1
ATOM 818 N N . GLY A 1 102 ? 6.282 5.309 -4.109 1.00 97.38 102 GLY A N 1
ATOM 819 C CA . GLY A 1 102 ? 5.299 4.280 -3.775 1.00 97.38 102 GLY A CA 1
ATOM 820 C C . GLY A 1 102 ? 5.687 3.453 -2.546 1.00 97.38 102 GLY A C 1
ATOM 821 O O . GLY A 1 102 ? 4.830 3.144 -1.719 1.00 97.38 102 GLY A O 1
ATOM 822 N N . TRP A 1 103 ? 6.973 3.146 -2.364 1.00 98.31 103 TRP A N 1
ATOM 823 C CA . TRP A 1 103 ? 7.460 2.487 -1.148 1.00 98.31 103 TRP A CA 1
ATOM 824 C C . TRP A 1 103 ? 7.385 3.387 0.082 1.00 98.31 103 TRP A C 1
ATOM 826 O O . TRP A 1 103 ? 6.911 2.933 1.118 1.00 98.31 103 TRP A O 1
ATOM 836 N N . ILE A 1 104 ? 7.762 4.663 -0.030 1.00 98.19 104 ILE A N 1
ATOM 837 C CA . ILE A 1 104 ? 7.607 5.637 1.063 1.00 98.19 104 ILE A CA 1
ATOM 838 C C . ILE A 1 104 ? 6.128 5.774 1.448 1.00 98.19 104 ILE A C 1
ATOM 840 O O . ILE A 1 104 ? 5.798 5.758 2.630 1.00 98.19 104 ILE A O 1
ATOM 844 N N . SER A 1 105 ? 5.227 5.842 0.465 1.00 96.94 105 SER A N 1
ATOM 845 C CA . SER A 1 105 ? 3.782 5.869 0.712 1.00 96.94 105 SER A CA 1
ATOM 846 C C . SER A 1 105 ? 3.297 4.598 1.415 1.00 96.94 105 SER A C 1
ATOM 848 O O . SER A 1 105 ? 2.573 4.692 2.404 1.00 96.94 105 SER A O 1
ATOM 850 N N . SER A 1 106 ? 3.753 3.421 0.976 1.00 97.06 106 SER A N 1
ATOM 851 C CA . SER A 1 106 ? 3.410 2.142 1.610 1.00 97.06 106 SER A CA 1
ATOM 852 C C . SER A 1 106 ? 3.903 2.087 3.061 1.00 97.06 106 SER A C 1
ATOM 854 O O . SER A 1 106 ? 3.159 1.669 3.948 1.00 97.06 106 SER A O 1
ATOM 856 N N . LEU A 1 107 ? 5.116 2.578 3.336 1.00 96.56 107 LEU A N 1
ATOM 857 C CA . LEU A 1 107 ? 5.627 2.724 4.702 1.00 96.56 107 LEU A CA 1
ATOM 858 C C . LEU A 1 107 ? 4.768 3.685 5.528 1.00 96.56 107 LEU A C 1
ATOM 860 O O . LEU A 1 107 ? 4.456 3.371 6.670 1.00 96.56 107 LEU A O 1
ATOM 864 N N . GLY A 1 108 ? 4.325 4.802 4.947 1.00 95.50 108 GLY A N 1
ATOM 865 C CA . GLY A 1 108 ? 3.381 5.720 5.587 1.00 95.50 108 GLY A CA 1
ATOM 866 C C . GLY A 1 108 ? 2.085 5.026 6.013 1.00 95.50 108 GLY A C 1
ATOM 867 O O . GLY A 1 108 ? 1.650 5.198 7.147 1.00 95.50 108 GLY A O 1
ATOM 868 N N . VAL A 1 109 ? 1.518 4.168 5.156 1.00 94.75 109 VAL A N 1
ATOM 869 C CA . VAL A 1 109 ? 0.337 3.353 5.504 1.00 94.75 109 VAL A CA 1
ATOM 870 C C . VAL A 1 109 ? 0.636 2.417 6.677 1.00 94.75 109 VAL A C 1
ATOM 872 O O . VAL A 1 109 ? -0.181 2.307 7.586 1.00 94.75 109 VAL A O 1
ATOM 875 N N . SER A 1 110 ? 1.806 1.771 6.697 1.00 95.19 110 SER A N 1
ATOM 876 C CA . SER A 1 110 ? 2.198 0.914 7.826 1.00 95.19 110 SER A CA 1
ATOM 877 C C . SER A 1 110 ? 2.389 1.716 9.118 1.00 95.19 110 SER A C 1
ATOM 879 O O . SER A 1 110 ? 1.958 1.277 10.181 1.00 95.19 110 SER A O 1
ATOM 881 N N . ILE A 1 111 ? 2.966 2.917 9.052 1.00 94.38 111 ILE A N 1
ATOM 882 C CA . ILE A 1 111 ? 3.096 3.794 10.221 1.00 94.38 111 ILE A CA 1
ATOM 883 C C . ILE A 1 111 ? 1.708 4.157 10.758 1.00 94.38 111 ILE A C 1
ATOM 885 O O . ILE A 1 111 ? 1.452 3.928 11.934 1.00 94.38 111 ILE A O 1
ATOM 889 N N . VAL A 1 112 ? 0.790 4.626 9.904 1.00 90.19 112 VAL A N 1
ATOM 890 C CA . VAL A 1 112 ? -0.592 4.963 10.302 1.00 90.19 112 VAL A CA 1
ATOM 891 C C . VAL A 1 112 ? -1.311 3.760 10.919 1.00 90.19 112 VAL A C 1
ATOM 893 O O . VAL A 1 112 ? -2.044 3.911 11.892 1.00 90.19 112 VAL A O 1
ATOM 896 N N . ALA A 1 113 ? -1.072 2.554 10.398 1.00 90.88 113 ALA A N 1
ATOM 897 C CA . ALA A 1 113 ? -1.656 1.333 10.940 1.00 90.88 113 ALA A CA 1
ATOM 898 C C . ALA A 1 113 ? -1.215 1.053 12.385 1.00 90.88 113 ALA A C 1
ATOM 900 O O . ALA A 1 113 ? -2.011 0.553 13.173 1.00 90.88 113 ALA A O 1
ATOM 901 N N . ASN A 1 114 ? 0.040 1.339 12.742 1.00 90.44 114 ASN A N 1
ATOM 902 C CA . ASN A 1 114 ? 0.598 1.005 14.060 1.00 90.44 114 ASN A CA 1
ATOM 903 C C . ASN A 1 114 ? 0.568 2.181 15.050 1.00 90.44 114 ASN A C 1
ATOM 9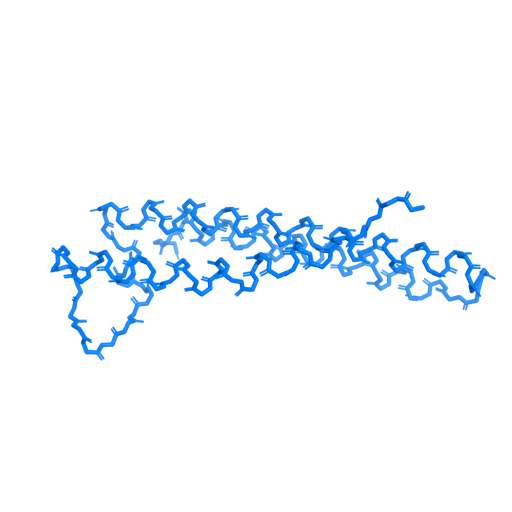05 O O . ASN A 1 114 ? 0.572 1.967 16.258 1.00 90.44 114 ASN A O 1
ATOM 909 N N . PHE A 1 115 ? 0.531 3.416 14.551 1.00 87.69 115 PHE A N 1
ATOM 910 C CA . PHE A 1 115 ? 0.597 4.643 15.341 1.00 87.69 115 PHE A CA 1
ATOM 911 C C . PHE A 1 115 ? -0.665 5.486 15.132 1.00 87.69 115 PHE A C 1
ATOM 913 O O . PHE A 1 115 ? -0.617 6.592 14.606 1.00 87.69 115 PHE A O 1
ATOM 920 N N . GLN A 1 116 ? -1.807 4.940 15.552 1.00 70.44 116 GLN A N 1
ATOM 921 C CA . GLN A 1 116 ? -3.130 5.557 15.378 1.00 70.44 116 GLN A CA 1
ATOM 922 C C . GLN A 1 116 ? -3.342 6.824 16.231 1.00 70.44 116 GLN A C 1
ATOM 924 O O . GLN A 1 116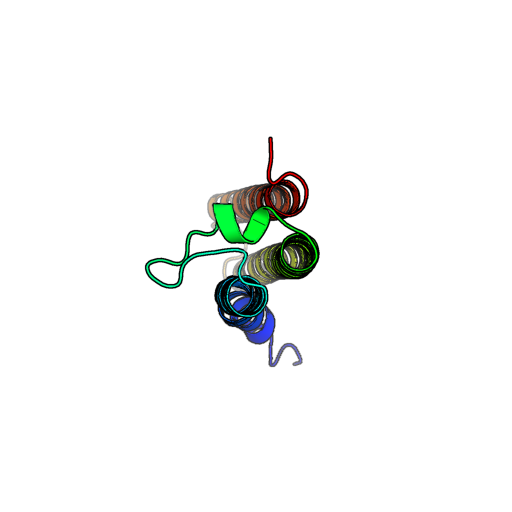 ? -4.222 7.620 15.923 1.00 70.44 116 GLN A O 1
ATOM 929 N N . PHE A 1 117 ? -2.539 7.012 17.286 1.00 63.69 117 PHE A N 1
ATOM 930 C CA . PHE A 1 117 ? -2.662 8.095 18.276 1.00 63.69 117 PHE A CA 1
ATOM 931 C C . PHE A 1 117 ? -1.496 9.101 18.258 1.00 63.69 117 PHE A C 1
ATOM 933 O O . PHE A 1 117 ? -1.274 9.795 19.252 1.00 63.69 117 PHE A O 1
ATOM 940 N N . LEU A 1 118 ? -0.710 9.133 17.179 1.00 47.62 118 LEU A N 1
ATOM 941 C CA . LEU A 1 118 ? 0.405 10.073 17.010 1.00 47.62 118 LEU A CA 1
ATOM 942 C C . LEU A 1 118 ? -0.037 11.342 16.276 1.00 47.62 118 LEU A C 1
ATOM 944 O O . LEU A 1 118 ? -0.855 11.220 15.338 1.00 47.62 118 LEU A O 1
#

Nearest PDB structures (foldseek):
  8fbn-assembly1_E  TM=6.756E-01  e=6.168E+00  synthetic construct
  7jpv-assembly1_E  TM=3.771E-01  e=2.076E+00  Oryctolagus cuniculus
  6yo8-assembly2_C  TM=4.885E-01  e=5.280E+00  Homo sapiens
  6r7x-assembly1_A  TM=3.344E-01  e=8.420E+00  Homo sapiens

Sequence (118 aa):
MPLTRVELLPLSVFVLLPGTFIVTYLISILLGHVEVEFPYISDTGTYAPESCIFSQLLNICSFLMAATVYVRYKEVEQYYRDHLSQESPRVLRMNTSGLWLGWISSLGVSIVANFQFL

InterPro domains:
  IPR019402 CWH43-like, N-terminal domain [PF10277] (7-116)
  IPR050911 DRAM/TMEM150 Autophagy Modulator [PTHR21324] (8-116)

Organism: NCBI:txid60191

Radius of gyration: 18.5 Å; Cα contacts (8 Å, |Δi|>4): 88; chains: 1; bounding box: 43×28×48 Å

Secondary structure (DSSP, 8-state):
---TTTTHHHHHHHHHHHHHHHHHHHHHHHTTSS-TT---HHHHTTSTTHHHHHHHHHHHHHHHHHHHHHHHHHHHHHHHHHHSTTT-HHHHHHHHHHHHHHHHHHHHHHHHHH-TT-

Solvent-accessible surface area (backbone atoms only — not comparable to full-atom values): 6460 Å² total; per-residue (Å²): 135,86,73,94,57,65,66,52,42,56,51,47,35,68,51,47,53,60,46,37,57,52,54,24,43,53,47,26,46,77,70,66,76,48,71,89,87,61,92,53,66,72,64,34,50,69,46,83,68,32,22,59,53,38,20,53,48,37,38,52,38,19,52,40,45,32,52,34,40,51,51,53,40,49,52,52,55,48,52,43,58,77,74,45,74,85,82,52,70,64,59,55,50,51,42,55,52,47,39,53,53,43,40,53,50,20,50,49,43,34,47,50,32,76,46,76,86,114

Foldseek 3Di:
DDPPDLVVLVVVLVPLVVVLQVVLQVVCVVVVQDDPPDSDSLSSCPDPPSVVSSLVSLLVSLVSQLVNLVVVLVVQVVVCVVPPPPDPPPVNVVSVVSNVVSNVVSVVSNCCSVCVPD